Protein AF-A0A1V2ZEK8-F1 (afdb_monomer_lite)

Sequence (115 aa):
MTELESNILIVLLVIGIIPIAWFIYRYMRYSPWWETAIGRTVLGQKFAMLALLSLSLLLRVLGPEYEYRALLNAAVLSLLVWFFWKTLLELLRVQKASPRRDALKAFFRRHSRKE

Structure (mmCIF, N/CA/C/O backbone):
data_AF-A0A1V2ZEK8-F1
#
_entry.id   AF-A0A1V2ZEK8-F1
#
loop_
_atom_site.group_PDB
_atom_site.id
_atom_site.type_symbol
_atom_site.label_atom_id
_atom_site.label_alt_id
_atom_site.label_comp_id
_atom_site.label_asym_id
_atom_site.label_entity_id
_atom_site.label_seq_id
_atom_site.pdbx_PDB_ins_code
_atom_site.Cartn_x
_atom_site.Cartn_y
_atom_site.Cartn_z
_atom_site.occupancy
_atom_site.B_iso_or_equiv
_atom_site.auth_seq_id
_atom_site.auth_comp_id
_atom_site.auth_asym_id
_atom_site.auth_atom_id
_atom_site.pdbx_PDB_model_num
ATOM 1 N N . MET A 1 1 ? -4.159 3.653 26.815 1.00 67.62 1 MET A N 1
ATOM 2 C CA . MET A 1 1 ? -3.963 4.671 25.766 1.00 67.62 1 MET A CA 1
ATOM 3 C C . MET A 1 1 ? -4.860 5.834 26.124 1.00 67.62 1 MET A C 1
ATOM 5 O O . MET A 1 1 ? -6.032 5.596 26.392 1.00 67.62 1 MET A O 1
ATOM 9 N N . THR A 1 2 ? -4.315 7.039 26.230 1.00 86.31 2 THR A N 1
ATOM 10 C CA . THR A 1 2 ? -5.117 8.237 26.516 1.00 86.31 2 THR A CA 1
ATOM 11 C C . THR A 1 2 ? -5.964 8.613 25.293 1.00 86.31 2 THR A C 1
ATOM 13 O O . THR A 1 2 ? -5.645 8.225 24.165 1.00 86.31 2 THR A O 1
ATOM 16 N N . GLU A 1 3 ? -7.051 9.368 25.481 1.00 84.62 3 GLU A N 1
ATOM 17 C CA . GLU A 1 3 ? -7.856 9.874 24.354 1.00 84.62 3 GLU A CA 1
ATOM 18 C C . GLU A 1 3 ? -7.007 10.712 23.388 1.00 84.62 3 GLU A C 1
ATOM 20 O O . GLU A 1 3 ? -7.131 10.592 22.169 1.00 84.62 3 GLU A O 1
ATOM 25 N N . LEU A 1 4 ? -6.071 11.493 23.935 1.00 88.75 4 LEU A N 1
ATOM 26 C CA . LEU A 1 4 ? -5.122 12.289 23.166 1.00 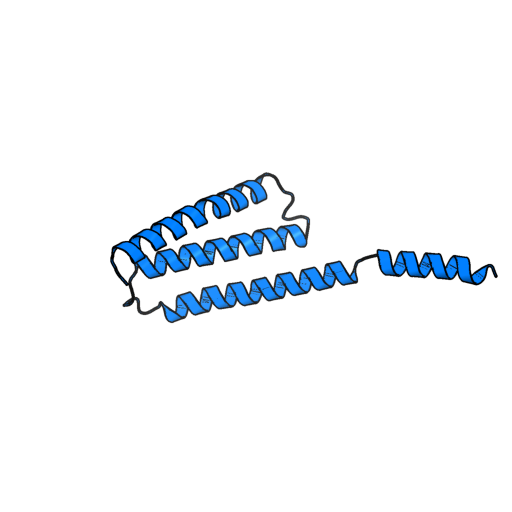88.75 4 LEU A CA 1
ATOM 27 C C . LEU A 1 4 ? -4.226 11.415 22.274 1.00 88.75 4 LEU A C 1
ATOM 29 O O . LEU A 1 4 ? -4.107 11.683 21.080 1.00 88.75 4 LEU A O 1
ATOM 33 N N . GLU A 1 5 ? -3.641 10.343 22.816 1.00 85.19 5 GLU A N 1
ATOM 34 C CA . GLU A 1 5 ? -2.836 9.383 22.044 1.00 85.19 5 GLU A CA 1
ATOM 35 C C . GLU A 1 5 ? -3.651 8.720 20.928 1.00 85.19 5 GLU A C 1
ATOM 37 O O . GLU A 1 5 ? -3.165 8.560 19.805 1.00 85.19 5 GLU A O 1
ATOM 42 N N . SER A 1 6 ? -4.903 8.351 21.218 1.00 85.06 6 SER A N 1
ATOM 43 C CA . SER A 1 6 ? -5.806 7.765 20.225 1.00 85.06 6 SER A CA 1
ATOM 44 C C . SER A 1 6 ? -6.050 8.722 19.057 1.00 85.06 6 SER A C 1
ATOM 46 O O . SER A 1 6 ? -5.885 8.337 17.896 1.00 85.06 6 SER A O 1
ATOM 48 N N . ASN A 1 7 ? -6.364 9.982 19.370 1.00 89.94 7 ASN A N 1
ATOM 49 C CA . ASN A 1 7 ? -6.666 11.025 18.394 1.00 89.94 7 ASN A CA 1
ATOM 50 C C . ASN A 1 7 ? -5.448 11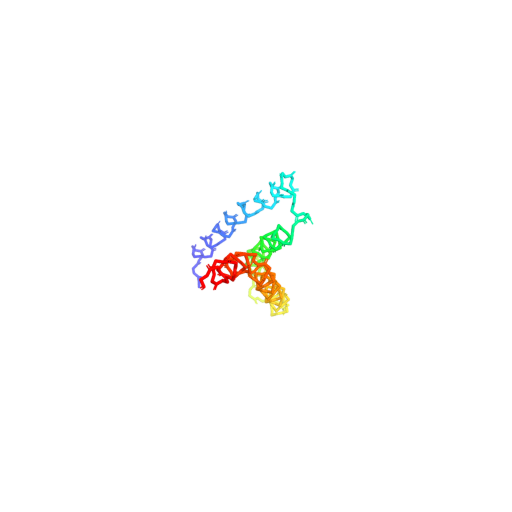.388 17.540 1.00 89.94 7 ASN A C 1
ATOM 52 O O . ASN A 1 7 ? -5.564 11.459 16.317 1.00 89.94 7 ASN A O 1
ATOM 56 N N . ILE A 1 8 ? -4.267 11.542 18.150 1.00 92.81 8 ILE A N 1
ATOM 57 C CA . ILE A 1 8 ? -3.014 11.794 17.418 1.00 92.81 8 ILE A CA 1
ATOM 58 C C . ILE A 1 8 ? -2.760 10.677 16.406 1.00 92.81 8 ILE A C 1
ATOM 60 O O . ILE A 1 8 ? -2.461 10.939 15.243 1.00 92.81 8 ILE A O 1
ATOM 64 N N . LEU A 1 9 ? -2.920 9.421 16.819 1.00 89.38 9 LEU A N 1
ATOM 65 C CA . LEU A 1 9 ? -2.688 8.280 15.941 1.00 89.38 9 LEU A CA 1
ATOM 66 C C . LEU A 1 9 ? -3.707 8.209 14.796 1.00 89.38 9 LEU A C 1
ATOM 68 O O . LEU A 1 9 ? -3.320 7.894 13.675 1.00 89.38 9 LEU A O 1
ATOM 72 N N . ILE A 1 10 ? -4.980 8.539 15.036 1.00 90.31 10 ILE A N 1
ATOM 73 C CA . ILE A 1 10 ? -5.989 8.642 13.968 1.00 90.31 10 ILE A CA 1
ATOM 74 C C . ILE A 1 10 ? -5.590 9.720 12.956 1.00 90.31 10 ILE A C 1
ATOM 76 O O . ILE A 1 10 ? -5.585 9.454 11.754 1.00 90.31 10 ILE A O 1
ATOM 80 N N . VAL A 1 11 ? -5.197 10.906 13.426 1.00 92.50 11 VAL A N 1
ATOM 81 C CA . VAL A 1 11 ? -4.753 12.008 12.559 1.00 92.50 11 VAL A CA 1
ATOM 82 C C . VAL A 1 11 ? -3.541 11.592 11.725 1.00 92.50 11 VAL A C 1
ATOM 84 O O . VAL A 1 11 ? -3.542 11.783 10.510 1.00 92.50 11 VAL A O 1
ATOM 87 N N . LEU A 1 12 ? -2.539 10.956 12.337 1.00 92.62 12 LEU A N 1
ATOM 88 C CA . LEU A 1 12 ? -1.358 10.454 11.628 1.00 92.62 12 LEU A CA 1
ATOM 89 C C . LEU A 1 12 ? -1.715 9.406 10.566 1.00 92.62 12 LEU A C 1
ATOM 91 O O . LEU A 1 12 ? -1.167 9.441 9.464 1.00 92.62 12 LEU A O 1
ATOM 95 N N . LEU A 1 13 ? -2.649 8.497 10.862 1.00 91.25 13 LEU A N 1
ATOM 96 C CA . LEU A 1 13 ? -3.119 7.496 9.901 1.00 91.25 13 LEU A CA 1
ATOM 97 C C . LEU A 1 13 ? -3.826 8.151 8.709 1.00 91.25 13 LEU A C 1
ATOM 99 O O . LEU A 1 13 ? -3.530 7.811 7.564 1.00 91.25 13 LEU A O 1
ATOM 103 N N . VAL A 1 14 ? -4.711 9.119 8.957 1.00 92.00 14 VAL A N 1
ATOM 104 C CA . VAL A 1 14 ? -5.426 9.849 7.897 1.00 92.00 14 VAL A CA 1
ATOM 105 C C . VAL A 1 14 ? -4.451 10.646 7.029 1.00 92.00 14 VAL A C 1
ATOM 107 O O . VAL A 1 14 ? -4.489 10.536 5.801 1.00 92.00 14 VAL A O 1
ATOM 110 N N . ILE A 1 15 ? -3.526 11.386 7.648 1.00 93.50 15 ILE A N 1
ATOM 111 C CA . ILE A 1 15 ? -2.494 12.152 6.934 1.00 93.50 15 ILE A CA 1
ATOM 112 C C . ILE A 1 15 ? -1.573 11.223 6.135 1.00 93.50 15 ILE A C 1
ATOM 114 O O . ILE A 1 15 ? -1.152 11.597 5.046 1.00 93.50 15 ILE A O 1
ATOM 118 N N . GLY A 1 16 ? -1.289 10.009 6.618 1.00 88.50 16 GLY A N 1
ATOM 119 C CA . GLY A 1 16 ? -0.490 9.012 5.898 1.00 88.50 16 GLY A CA 1
ATOM 120 C C . GLY A 1 16 ? -1.206 8.369 4.702 1.00 88.50 16 GLY A C 1
ATOM 121 O O . GLY A 1 16 ? -0.566 8.058 3.697 1.00 88.50 16 GLY A O 1
ATOM 122 N N . ILE A 1 17 ? -2.531 8.201 4.770 1.00 93.81 17 ILE A N 1
ATOM 123 C CA . ILE A 1 17 ? -3.348 7.621 3.689 1.00 93.81 17 ILE A CA 1
ATOM 124 C C . ILE A 1 17 ? -3.369 8.531 2.453 1.00 93.81 17 ILE A C 1
ATOM 126 O O . ILE A 1 17 ? -3.191 8.049 1.333 1.00 93.81 17 ILE A O 1
ATOM 130 N N . ILE A 1 18 ? -3.543 9.842 2.648 1.00 93.50 18 ILE A N 1
ATOM 131 C CA . ILE A 1 18 ? -3.677 10.837 1.569 1.00 93.50 18 ILE A CA 1
ATOM 132 C C . ILE A 1 18 ? -2.525 10.783 0.540 1.00 93.50 18 ILE A C 1
ATOM 134 O O . ILE A 1 18 ? -2.810 10.614 -0.649 1.00 93.50 18 ILE A O 1
ATOM 138 N N . PRO A 1 19 ? -1.234 10.881 0.918 1.00 94.62 19 PRO A N 1
ATOM 139 C CA . PRO A 1 19 ? -0.133 10.875 -0.041 1.00 94.62 19 PRO A CA 1
ATOM 140 C C . PRO A 1 19 ? 0.032 9.524 -0.741 1.00 94.62 19 PRO A C 1
ATOM 142 O O . PRO A 1 19 ? 0.446 9.489 -1.899 1.00 94.62 19 PRO A O 1
ATOM 145 N N . ILE A 1 20 ? -0.311 8.409 -0.087 1.00 94.06 20 ILE A N 1
ATOM 146 C CA . ILE A 1 20 ? -0.249 7.081 -0.711 1.00 94.06 20 ILE A CA 1
ATOM 147 C C . ILE A 1 20 ? -1.367 6.928 -1.741 1.00 94.06 20 ILE A C 1
ATOM 149 O O . ILE A 1 20 ? -1.099 6.494 -2.862 1.00 94.06 20 ILE A O 1
ATOM 153 N N . ALA A 1 21 ? -2.594 7.326 -1.402 1.00 95.00 21 ALA A N 1
ATOM 154 C CA . ALA A 1 21 ? -3.714 7.330 -2.336 1.00 95.00 21 ALA A CA 1
ATOM 155 C C . ALA A 1 21 ? -3.427 8.244 -3.539 1.00 95.00 21 ALA A C 1
ATOM 157 O O . ALA A 1 21 ? -3.622 7.842 -4.687 1.00 95.00 21 ALA A O 1
ATOM 158 N N . TRP A 1 22 ? -2.870 9.433 -3.288 1.00 96.88 22 TRP A N 1
ATOM 159 C CA . TRP A 1 22 ? -2.430 10.348 -4.338 1.00 96.88 22 TRP A CA 1
ATOM 160 C C . TRP A 1 22 ? -1.340 9.738 -5.222 1.00 96.88 22 TRP A C 1
ATOM 162 O O . TRP A 1 22 ? -1.432 9.812 -6.449 1.00 96.88 22 TRP A O 1
ATOM 172 N N . PHE A 1 23 ? -0.333 9.090 -4.626 1.00 95.62 23 PHE A N 1
ATOM 173 C CA . PHE A 1 23 ? 0.702 8.383 -5.375 1.00 95.62 23 PHE A CA 1
ATOM 174 C C . PHE A 1 23 ? 0.088 7.307 -6.268 1.00 95.62 23 PHE A C 1
ATOM 176 O O . PHE A 1 23 ? 0.382 7.288 -7.456 1.00 95.62 23 PHE A O 1
ATOM 183 N N . ILE A 1 24 ? -0.771 6.436 -5.727 1.00 96.19 24 ILE A N 1
ATOM 184 C CA . ILE A 1 24 ? -1.427 5.362 -6.487 1.00 96.19 24 ILE A CA 1
ATOM 185 C C . ILE A 1 24 ? -2.196 5.956 -7.664 1.00 96.19 24 ILE A C 1
ATOM 187 O O . ILE A 1 24 ? -1.992 5.530 -8.796 1.00 96.19 24 ILE A O 1
ATOM 191 N N . TYR A 1 25 ? -3.006 6.987 -7.420 1.00 97.06 25 TYR A N 1
ATOM 192 C CA . TYR A 1 25 ? -3.769 7.665 -8.462 1.00 97.06 25 TYR A CA 1
ATOM 193 C C . TYR A 1 25 ? -2.870 8.223 -9.575 1.00 97.06 25 TYR A C 1
ATOM 195 O O . TYR A 1 25 ? -3.075 7.938 -10.757 1.00 97.06 25 TYR A O 1
ATOM 203 N N . ARG A 1 26 ? -1.837 8.994 -9.210 1.00 96.69 26 ARG A N 1
ATOM 204 C CA . ARG A 1 26 ? -0.893 9.583 -10.170 1.00 96.69 26 ARG A CA 1
ATOM 205 C C . ARG A 1 26 ? -0.116 8.502 -10.920 1.00 96.69 26 ARG A C 1
ATOM 207 O O . ARG A 1 26 ? 0.033 8.590 -12.134 1.00 96.69 26 ARG A O 1
ATOM 214 N N . TYR A 1 27 ? 0.352 7.477 -10.222 1.00 94.44 27 TYR A N 1
ATOM 215 C CA . TYR A 1 27 ? 1.126 6.390 -10.811 1.00 94.44 27 TYR A CA 1
ATOM 216 C C . TYR A 1 27 ? 0.277 5.572 -11.784 1.00 94.44 27 TYR A C 1
ATOM 218 O O . TYR A 1 27 ? 0.720 5.283 -12.890 1.00 94.44 27 TYR A O 1
ATOM 226 N N . MET A 1 28 ? -0.978 5.286 -11.424 1.00 94.62 28 MET A N 1
ATOM 227 C CA . MET A 1 28 ? -1.909 4.582 -12.300 1.00 94.62 28 MET A CA 1
ATOM 228 C C . MET A 1 28 ? -2.260 5.371 -13.562 1.00 94.62 28 MET A C 1
ATOM 230 O O . MET A 1 28 ? -2.437 4.767 -14.618 1.00 94.62 28 MET A O 1
ATOM 234 N N . ARG A 1 29 ? -2.370 6.702 -13.451 1.00 94.81 29 ARG A N 1
ATOM 235 C CA . ARG A 1 29 ? -2.784 7.583 -14.550 1.00 94.81 29 ARG A CA 1
ATOM 236 C C . ARG A 1 29 ? -1.647 7.977 -15.493 1.00 94.81 29 ARG A C 1
ATOM 238 O O . ARG A 1 29 ? -1.897 8.141 -16.682 1.00 94.81 29 ARG A O 1
ATOM 245 N N . TYR A 1 30 ? -0.437 8.189 -14.975 1.00 93.62 30 TYR A N 1
ATOM 246 C CA . TYR A 1 30 ? 0.657 8.810 -15.735 1.00 93.62 30 TYR A CA 1
ATOM 247 C C . TYR A 1 30 ? 1.868 7.904 -15.964 1.00 93.62 30 TYR A C 1
ATOM 249 O O . TYR A 1 30 ? 2.752 8.279 -16.727 1.00 93.62 30 TYR A O 1
ATOM 257 N N . SER A 1 31 ? 1.968 6.748 -15.301 1.00 88.12 31 SER A N 1
ATOM 258 C CA . SER A 1 31 ? 3.100 5.830 -15.477 1.00 88.12 31 SER A CA 1
ATOM 259 C C . SER A 1 31 ? 2.678 4.567 -16.236 1.00 88.12 31 SER A C 1
ATOM 261 O O . SER A 1 31 ? 1.585 4.063 -15.990 1.00 88.12 31 SER A O 1
ATOM 263 N N . PRO A 1 32 ? 3.533 3.998 -17.105 1.00 88.75 32 PRO A N 1
ATOM 264 C CA . PRO A 1 32 ? 3.280 2.725 -17.789 1.00 88.75 32 PRO A CA 1
ATOM 265 C C . PRO A 1 32 ? 3.497 1.539 -16.830 1.00 88.75 32 PRO A C 1
ATOM 267 O O . PRO A 1 32 ? 4.360 0.677 -17.010 1.00 88.75 32 PRO A O 1
ATOM 270 N N . TRP A 1 33 ? 2.748 1.518 -15.728 1.00 87.25 33 TRP A N 1
ATOM 271 C CA . TRP A 1 33 ? 2.956 0.586 -14.620 1.00 87.25 33 TRP A CA 1
ATOM 272 C C . TRP A 1 33 ? 2.635 -0.864 -14.995 1.00 87.25 33 TRP A C 1
ATOM 274 O O . TRP A 1 33 ? 3.187 -1.777 -14.383 1.00 87.25 33 TRP A O 1
ATOM 284 N N . TRP A 1 34 ? 1.773 -1.093 -15.990 1.00 89.25 34 TRP A N 1
ATOM 285 C CA . TRP A 1 34 ? 1.415 -2.435 -16.463 1.00 89.25 34 TRP A CA 1
ATOM 286 C C . TRP A 1 34 ? 2.500 -3.071 -17.341 1.00 89.25 34 TRP A C 1
ATOM 288 O O . TRP A 1 34 ? 2.590 -4.301 -17.394 1.00 89.25 34 TRP A O 1
ATOM 298 N N . GLU A 1 35 ? 3.333 -2.254 -17.994 1.00 88.12 35 GLU A N 1
ATOM 299 C CA . GLU A 1 35 ? 4.322 -2.696 -18.988 1.00 88.12 35 GLU A CA 1
ATOM 300 C C . GLU A 1 35 ? 5.554 -3.321 -18.335 1.00 88.12 35 GLU A C 1
ATOM 302 O O . GLU A 1 35 ? 6.138 -4.268 -18.860 1.00 88.12 35 GLU A O 1
ATOM 307 N N . THR A 1 36 ? 5.937 -2.832 -17.154 1.00 85.44 36 THR A N 1
ATOM 308 C CA . THR A 1 36 ? 7.165 -3.261 -16.479 1.00 85.44 36 THR A CA 1
ATOM 309 C C . THR A 1 36 ? 6.870 -4.068 -15.217 1.00 85.44 36 THR A C 1
ATOM 311 O O . THR A 1 36 ? 5.983 -3.749 -14.424 1.00 85.44 36 THR A O 1
ATOM 314 N N . ALA A 1 37 ? 7.661 -5.119 -14.975 1.00 81.38 37 ALA A N 1
ATOM 315 C CA . ALA A 1 37 ? 7.578 -5.888 -13.731 1.00 81.38 37 ALA A CA 1
ATOM 316 C C . ALA A 1 37 ? 7.854 -5.014 -12.492 1.00 81.38 37 ALA A C 1
ATOM 318 O O . ALA A 1 37 ? 7.194 -5.169 -11.461 1.00 81.38 37 ALA A O 1
ATOM 319 N N . ILE A 1 38 ? 8.766 -4.044 -12.625 1.00 82.56 38 ILE A N 1
ATOM 320 C CA . ILE A 1 38 ? 9.082 -3.057 -11.587 1.00 82.56 38 ILE A CA 1
ATOM 321 C C . ILE A 1 38 ? 7.862 -2.175 -11.307 1.00 82.56 38 ILE A C 1
ATOM 323 O O . ILE A 1 38 ? 7.492 -2.024 -10.147 1.00 82.56 38 ILE A O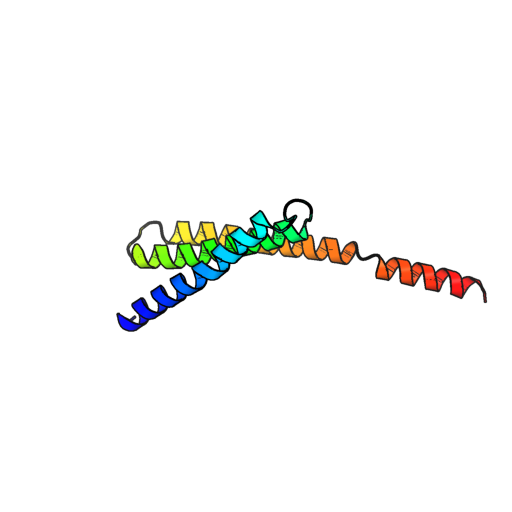 1
ATOM 327 N N . GLY A 1 39 ? 7.184 -1.663 -12.341 1.00 85.69 39 GLY A N 1
ATOM 328 C CA . GLY A 1 39 ? 5.996 -0.823 -12.173 1.00 85.69 39 GLY A CA 1
ATOM 329 C C . GLY A 1 39 ? 4.856 -1.537 -11.451 1.00 85.69 39 GLY A C 1
ATOM 330 O O . GLY A 1 39 ? 4.311 -1.012 -10.478 1.00 85.69 39 GLY A O 1
ATOM 331 N N . ARG A 1 40 ? 4.572 -2.788 -11.834 1.00 87.44 40 ARG A N 1
ATOM 332 C CA . ARG A 1 40 ? 3.587 -3.638 -11.139 1.00 87.44 40 ARG A CA 1
ATOM 333 C C . ARG A 1 40 ? 3.957 -3.877 -9.676 1.00 87.44 40 ARG A C 1
ATOM 335 O O . ARG A 1 40 ? 3.082 -3.911 -8.815 1.00 87.44 40 ARG A O 1
ATOM 342 N N . THR A 1 41 ? 5.247 -4.041 -9.395 1.00 86.06 41 THR A N 1
ATOM 343 C CA . THR A 1 41 ? 5.755 -4.272 -8.039 1.00 86.06 41 THR A CA 1
ATOM 344 C C . THR A 1 41 ? 5.641 -3.018 -7.174 1.00 86.06 41 THR A C 1
ATOM 346 O O . THR A 1 41 ? 5.120 -3.098 -6.065 1.00 86.06 41 THR A O 1
ATOM 349 N N . VAL A 1 42 ? 6.052 -1.854 -7.689 1.00 88.12 42 VAL A N 1
ATOM 350 C CA . VAL A 1 42 ? 5.933 -0.563 -6.992 1.00 88.12 42 VAL A CA 1
ATOM 351 C C . VAL A 1 42 ? 4.471 -0.259 -6.680 1.00 88.12 42 VAL A C 1
ATOM 353 O O . VAL A 1 42 ? 4.139 0.067 -5.542 1.00 88.12 42 VAL A O 1
ATOM 356 N N . LEU A 1 43 ? 3.580 -0.419 -7.662 1.00 90.88 43 LEU A N 1
ATOM 357 C CA . LEU 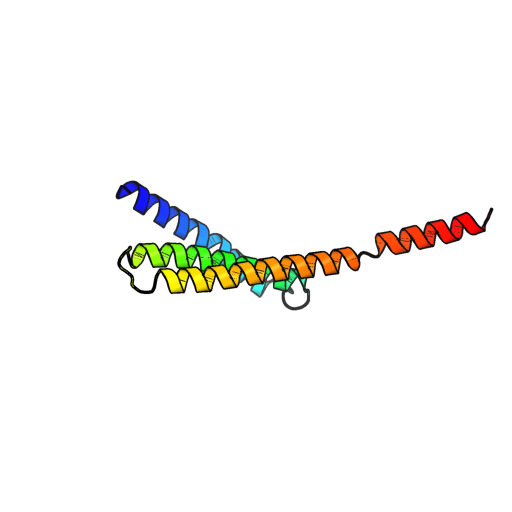A 1 43 ? 2.154 -0.186 -7.461 1.00 90.88 43 LEU A CA 1
ATOM 358 C C . LEU A 1 43 ? 1.566 -1.157 -6.423 1.00 90.88 43 LEU A C 1
ATOM 360 O O . LEU A 1 43 ? 0.865 -0.724 -5.509 1.00 90.88 43 LEU A O 1
ATOM 364 N N . GLY A 1 44 ? 1.913 -2.446 -6.504 1.00 87.38 44 GLY A N 1
ATOM 365 C CA . GLY A 1 44 ? 1.504 -3.457 -5.527 1.00 87.38 44 GLY A CA 1
ATOM 366 C C . GLY A 1 44 ? 1.952 -3.135 -4.099 1.00 87.38 44 GLY A C 1
ATOM 367 O O . GLY A 1 44 ? 1.153 -3.216 -3.169 1.00 87.38 44 GLY A O 1
ATOM 368 N N . GLN A 1 45 ? 3.194 -2.676 -3.921 1.00 87.06 45 GLN A N 1
ATOM 369 C CA . GLN A 1 45 ? 3.691 -2.224 -2.618 1.00 87.06 45 GLN A CA 1
ATOM 370 C C . GLN A 1 45 ? 2.882 -1.048 -2.068 1.00 87.06 45 GLN A C 1
ATOM 372 O O . GLN A 1 45 ? 2.567 -1.027 -0.881 1.00 87.06 45 GLN A O 1
ATOM 377 N N . LYS A 1 46 ? 2.516 -0.073 -2.907 1.00 90.81 46 LYS A N 1
ATOM 378 C CA . LYS A 1 46 ? 1.721 1.077 -2.455 1.00 90.81 46 LYS A CA 1
ATOM 379 C C . LYS A 1 46 ? 0.299 0.690 -2.082 1.00 90.81 46 LYS A C 1
ATOM 381 O O . LYS A 1 46 ? -0.181 1.164 -1.057 1.00 90.81 46 LYS A O 1
ATOM 386 N N . PHE A 1 47 ? -0.333 -0.215 -2.827 1.00 90.75 47 PHE A N 1
ATOM 387 C CA . PHE A 1 47 ? -1.615 -0.793 -2.420 1.00 90.75 47 PHE A CA 1
ATOM 388 C C . PHE A 1 47 ? -1.517 -1.535 -1.083 1.00 90.75 47 PHE A C 1
ATOM 390 O O . PHE A 1 47 ? -2.378 -1.345 -0.231 1.00 90.75 47 PHE A O 1
ATOM 397 N N . ALA A 1 48 ? -0.456 -2.316 -0.858 1.00 88.00 48 ALA A N 1
ATOM 398 C CA . ALA A 1 48 ? -0.244 -3.006 0.415 1.00 88.00 48 ALA A CA 1
ATOM 399 C C . ALA A 1 48 ? -0.057 -2.023 1.586 1.00 88.00 48 ALA A C 1
ATOM 401 O O . ALA A 1 48 ? -0.652 -2.202 2.647 1.00 88.00 48 ALA A O 1
ATOM 402 N N . MET A 1 49 ? 0.716 -0.949 1.386 1.00 89.81 49 MET A N 1
ATOM 403 C CA . MET A 1 49 ? 0.870 0.115 2.385 1.00 89.81 49 MET A CA 1
ATOM 404 C C . MET A 1 49 ? -0.458 0.826 2.673 1.00 89.81 49 MET A C 1
ATOM 406 O O . MET A 1 49 ? -0.776 1.071 3.834 1.00 89.81 49 MET A O 1
ATOM 410 N N . LEU A 1 50 ? -1.246 1.133 1.638 1.00 93.06 50 LEU A N 1
ATOM 411 C CA . LEU A 1 50 ? -2.563 1.746 1.806 1.00 93.06 50 LEU A CA 1
ATOM 412 C C . LEU A 1 50 ? -3.492 0.829 2.610 1.00 93.06 50 LEU A C 1
ATOM 414 O O . LEU A 1 50 ? -4.082 1.269 3.590 1.00 93.06 50 LEU A O 1
ATOM 418 N N . ALA A 1 51 ? -3.557 -0.454 2.244 1.00 88.88 51 ALA A N 1
ATOM 419 C CA . ALA A 1 51 ? -4.373 -1.449 2.930 1.00 88.88 51 ALA A CA 1
ATOM 420 C C . ALA A 1 51 ? -4.003 -1.583 4.416 1.00 88.88 51 ALA A C 1
ATOM 422 O O . ALA A 1 51 ? -4.896 -1.662 5.254 1.00 88.88 51 ALA A O 1
ATOM 423 N N . LEU A 1 52 ? -2.712 -1.541 4.764 1.00 89.56 52 LEU A N 1
ATOM 424 C CA . LEU A 1 52 ? -2.248 -1.545 6.157 1.00 89.56 52 LEU A CA 1
ATOM 425 C C . LEU A 1 52 ? -2.735 -0.354 6.972 1.00 89.56 52 LEU A C 1
ATOM 427 O O . LEU A 1 52 ? -3.173 -0.521 8.112 1.00 89.56 52 LEU A O 1
ATOM 431 N N . LEU A 1 53 ? -2.612 0.850 6.411 1.00 90.75 53 LEU A N 1
ATOM 432 C CA . LEU A 1 53 ? -3.024 2.067 7.103 1.00 90.75 53 LEU A CA 1
ATOM 433 C C . LEU A 1 53 ? -4.543 2.109 7.247 1.00 90.75 53 LEU A C 1
ATOM 43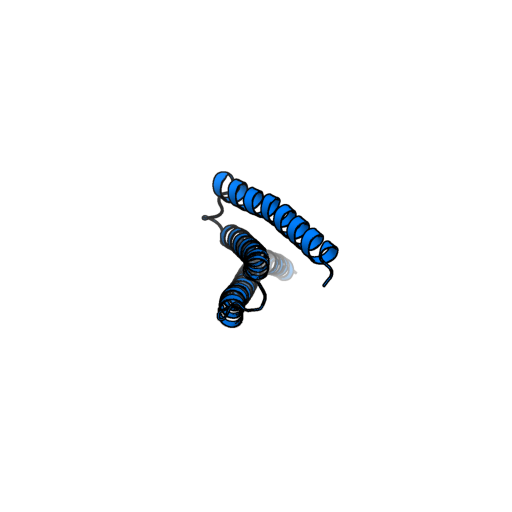5 O O . LEU A 1 53 ? -5.044 2.396 8.332 1.00 90.75 53 LEU A O 1
ATOM 439 N N . SER A 1 54 ? -5.269 1.749 6.186 1.00 91.50 54 SER A N 1
ATOM 440 C CA . SER A 1 54 ? -6.725 1.633 6.209 1.00 91.50 54 SER A CA 1
ATOM 441 C C . SER A 1 54 ? -7.194 0.580 7.211 1.00 91.50 54 SER A C 1
ATOM 443 O O . SER A 1 54 ? -8.114 0.857 7.973 1.00 91.50 54 SER A O 1
ATOM 445 N N . LEU A 1 55 ? -6.540 -0.584 7.283 1.00 90.06 55 LEU A N 1
ATOM 446 C CA . LEU A 1 55 ? -6.843 -1.601 8.289 1.00 90.06 55 LEU A CA 1
ATOM 447 C C . LEU A 1 55 ? -6.566 -1.093 9.706 1.00 90.06 55 LEU A C 1
ATOM 449 O O . LEU A 1 55 ? -7.405 -1.255 10.586 1.00 90.06 55 LEU A O 1
ATOM 453 N N . SER A 1 56 ? -5.408 -0.473 9.936 1.00 88.69 56 SER A N 1
ATOM 454 C CA . SER A 1 56 ? -5.046 0.062 11.255 1.00 88.69 56 SER A CA 1
ATOM 455 C C . SER A 1 56 ? -6.043 1.117 11.731 1.00 88.69 56 SER A C 1
ATOM 457 O O . SER A 1 56 ? -6.369 1.166 12.916 1.00 88.69 56 SER A O 1
ATOM 459 N N . LEU A 1 57 ? -6.545 1.943 10.810 1.00 90.94 57 LEU A N 1
ATOM 460 C CA . LEU A 1 57 ? -7.596 2.914 11.089 1.00 90.94 57 LEU A CA 1
ATOM 461 C C . LEU A 1 57 ? -8.933 2.216 11.367 1.00 90.94 57 LEU A C 1
ATOM 463 O O . LEU A 1 57 ? -9.565 2.491 12.383 1.00 90.94 57 LEU A O 1
ATOM 467 N N . LEU A 1 58 ? -9.332 1.265 10.520 1.00 89.88 58 LEU A N 1
ATOM 468 C CA . LEU A 1 58 ? -10.572 0.505 10.671 1.00 89.88 58 LEU A CA 1
ATOM 469 C C . LEU A 1 58 ? -10.629 -0.237 12.014 1.00 89.88 58 LEU A C 1
ATOM 471 O O . LEU A 1 58 ? -11.609 -0.121 12.737 1.00 89.88 58 LEU A O 1
ATOM 475 N N . LEU A 1 59 ? -9.560 -0.939 12.396 1.00 88.25 59 LEU A N 1
ATOM 476 C CA . LEU A 1 59 ? -9.476 -1.675 13.663 1.00 88.25 59 LEU A CA 1
ATOM 477 C C . LEU A 1 59 ? -9.410 -0.775 14.904 1.00 88.25 59 LEU A C 1
ATOM 479 O O . LEU A 1 59 ? -9.549 -1.279 16.019 1.00 88.25 59 LEU A O 1
ATOM 483 N N . ARG A 1 60 ? -9.147 0.527 14.741 1.00 87.06 60 ARG A N 1
ATOM 484 C CA . ARG A 1 60 ? -9.311 1.518 15.814 1.00 87.06 60 ARG A CA 1
ATOM 485 C C . ARG A 1 60 ? -10.760 1.961 15.929 1.00 87.06 60 ARG A C 1
ATOM 487 O O . ARG A 1 60 ? -11.262 2.044 17.040 1.00 87.06 60 ARG A O 1
ATOM 494 N N . VAL A 1 61 ? -11.418 2.200 14.796 1.00 87.44 61 VAL A N 1
ATOM 495 C CA . VAL A 1 61 ? -12.832 2.602 14.746 1.00 87.44 61 VAL A CA 1
ATOM 496 C C . VAL A 1 61 ? -13.747 1.488 15.259 1.00 87.44 61 VAL A C 1
ATOM 498 O O . VAL A 1 61 ? -14.656 1.760 16.032 1.00 87.44 61 VAL A O 1
ATOM 501 N N . LEU A 1 62 ? -13.485 0.234 14.882 1.00 87.62 62 LEU A N 1
ATOM 502 C CA . LEU A 1 62 ? -14.266 -0.931 15.321 1.00 87.62 62 LEU A CA 1
ATOM 503 C C . LEU A 1 62 ? -14.030 -1.315 16.792 1.00 87.62 62 LEU A C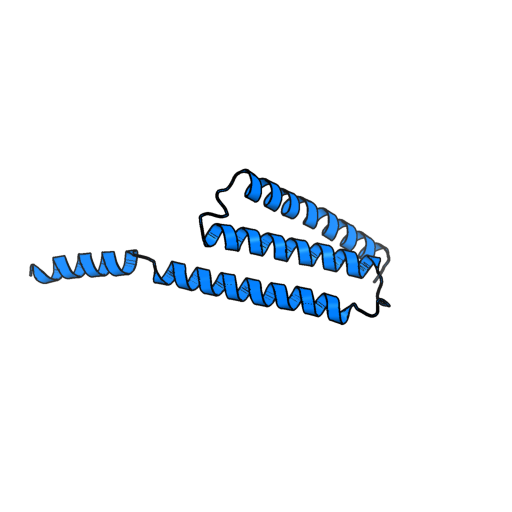 1
ATOM 505 O O . LEU A 1 62 ? -14.768 -2.128 17.338 1.00 87.62 62 LEU A O 1
ATOM 509 N N . GLY A 1 63 ? -13.011 -0.741 17.432 1.00 85.00 63 GLY A N 1
ATOM 510 C CA . GLY A 1 63 ? -12.664 -1.041 18.814 1.00 85.00 63 GLY A CA 1
ATOM 511 C C . GLY A 1 63 ? -11.969 -2.399 19.017 1.00 85.00 63 GLY A C 1
ATOM 512 O O . GLY A 1 63 ? -11.754 -3.172 18.077 1.00 85.00 63 GLY A O 1
ATOM 513 N N . PRO A 1 64 ? -11.540 -2.679 20.259 1.00 84.38 64 PRO A N 1
ATOM 514 C CA . PRO A 1 64 ? -10.836 -3.913 20.608 1.00 84.38 64 PRO A CA 1
ATOM 515 C C . PRO A 1 64 ? -11.745 -5.150 20.614 1.00 84.38 64 PRO A C 1
ATOM 517 O O . PRO A 1 64 ? -11.252 -6.236 20.326 1.00 84.38 64 PRO A O 1
ATOM 520 N N . GLU A 1 65 ? -13.046 -4.973 20.860 1.00 87.75 65 GLU A N 1
ATOM 521 C CA . GLU A 1 65 ? -14.046 -6.049 20.990 1.00 87.75 65 GLU A CA 1
ATOM 522 C C . GLU A 1 65 ? -14.472 -6.674 19.651 1.00 87.75 65 GLU A C 1
ATOM 524 O O . GLU A 1 65 ? -15.350 -7.531 19.594 1.00 87.75 65 GLU A O 1
ATOM 529 N N . TYR A 1 66 ? -13.878 -6.240 18.541 1.00 87.69 66 TYR A N 1
ATOM 530 C CA . TYR A 1 66 ? -14.233 -6.752 17.228 1.00 87.69 66 TYR A CA 1
ATOM 531 C C . TYR A 1 66 ? -13.770 -8.208 17.047 1.00 87.69 66 TYR A C 1
ATOM 533 O O . TYR A 1 66 ? -12.576 -8.487 16.909 1.00 87.69 66 TYR A O 1
ATOM 541 N N . GLU A 1 67 ? -14.730 -9.132 16.981 1.00 87.81 67 GLU A N 1
ATOM 542 C CA . GLU A 1 67 ? -14.510 -10.588 16.964 1.00 87.81 67 GLU A CA 1
ATOM 543 C C . GLU A 1 67 ? -13.544 -11.060 15.862 1.00 87.81 67 GLU A C 1
ATOM 545 O O . GLU A 1 67 ? -12.703 -11.933 16.080 1.00 87.81 67 GLU A O 1
ATOM 550 N N . TYR A 1 68 ? -13.588 -10.440 14.678 1.00 88.50 68 TYR A N 1
ATOM 551 C CA . TYR A 1 68 ? -12.779 -10.851 13.522 1.00 88.50 68 TYR A CA 1
ATOM 552 C C . TYR A 1 68 ? -11.433 -10.122 13.413 1.00 88.50 68 TYR A C 1
ATOM 554 O O . TYR A 1 68 ? -10.765 -10.194 12.379 1.00 88.50 68 TYR A O 1
ATOM 562 N N . ARG A 1 69 ? -10.990 -9.423 14.464 1.00 85.62 69 ARG A N 1
ATOM 563 C CA . ARG A 1 69 ? -9.748 -8.630 14.461 1.00 85.62 69 ARG A CA 1
ATOM 564 C C . ARG A 1 69 ? -8.512 -9.460 14.123 1.00 85.62 69 ARG A C 1
ATOM 566 O O . ARG A 1 69 ? -7.669 -9.020 13.342 1.00 85.62 69 ARG A O 1
ATOM 573 N N . ALA A 1 70 ? -8.414 -10.666 14.681 1.00 85.56 70 ALA A N 1
ATOM 574 C CA . ALA A 1 70 ? -7.310 -11.582 14.406 1.00 85.56 70 ALA A CA 1
ATOM 575 C C . ALA A 1 70 ? -7.310 -12.050 12.942 1.00 85.56 70 ALA A C 1
ATOM 577 O O . ALA A 1 70 ? -6.263 -12.043 12.296 1.00 85.56 70 ALA A O 1
ATOM 578 N N . LEU A 1 71 ? -8.488 -12.380 12.402 1.00 88.19 71 LEU A N 1
ATOM 579 C CA . LEU A 1 71 ? -8.653 -12.824 11.018 1.00 88.19 71 LEU A CA 1
ATOM 580 C C . LEU A 1 71 ? -8.280 -11.719 10.019 1.00 88.19 71 LEU A C 1
ATOM 582 O O . LEU A 1 71 ? -7.534 -11.964 9.075 1.00 88.19 71 LEU A O 1
ATOM 586 N N . LEU A 1 72 ? -8.749 -10.491 10.251 1.00 84.69 72 LEU A N 1
ATOM 587 C CA . LEU A 1 72 ? -8.453 -9.332 9.405 1.00 84.69 72 LEU A CA 1
ATOM 588 C C . LEU A 1 72 ? -6.962 -8.966 9.424 1.00 84.69 72 LEU A C 1
ATOM 590 O O . LEU A 1 72 ? -6.374 -8.727 8.368 1.00 84.69 72 LEU A O 1
ATOM 594 N N . ASN A 1 73 ? -6.332 -8.995 10.603 1.00 84.69 73 ASN A N 1
ATOM 595 C CA . ASN A 1 73 ? -4.883 -8.831 10.729 1.00 84.69 73 ASN A CA 1
ATOM 596 C C . ASN A 1 73 ? -4.125 -9.923 9.969 1.00 84.69 73 ASN A C 1
ATOM 598 O O . ASN A 1 73 ? -3.217 -9.607 9.203 1.00 84.69 73 ASN A O 1
ATOM 602 N N . ALA A 1 74 ? -4.510 -11.190 10.140 1.00 85.19 74 ALA A N 1
ATOM 603 C CA . ALA A 1 74 ? -3.882 -12.309 9.448 1.00 85.19 74 ALA A CA 1
ATOM 604 C C . ALA A 1 74 ? -3.994 -12.161 7.924 1.00 85.19 74 ALA A C 1
ATOM 606 O O . ALA A 1 74 ? -2.983 -12.251 7.235 1.00 85.19 74 ALA A O 1
ATOM 607 N N . ALA A 1 75 ? -5.180 -11.839 7.398 1.00 85.19 75 ALA A N 1
ATOM 608 C CA . ALA A 1 75 ? -5.404 -11.665 5.964 1.00 85.19 75 ALA A CA 1
ATOM 609 C C . ALA A 1 75 ? -4.505 -10.575 5.351 1.00 85.19 75 ALA A C 1
ATOM 611 O O . ALA A 1 75 ? -3.868 -10.792 4.316 1.00 85.19 75 ALA A O 1
ATOM 612 N N . VAL A 1 76 ? -4.402 -9.413 6.003 1.00 83.44 76 VAL A N 1
ATOM 613 C CA . VAL A 1 76 ? -3.566 -8.307 5.510 1.00 83.44 76 VAL A CA 1
ATOM 614 C C . VAL A 1 76 ? -2.075 -8.602 5.676 1.00 83.44 76 VAL A C 1
ATOM 616 O O . VAL A 1 76 ? -1.295 -8.319 4.764 1.00 83.44 76 VAL A O 1
ATOM 619 N N . LEU A 1 77 ? -1.663 -9.226 6.785 1.00 82.81 77 LEU A N 1
ATOM 620 C CA . LEU A 1 77 ? -0.278 -9.660 6.983 1.00 82.81 77 LEU A CA 1
ATOM 621 C C . LEU A 1 77 ? 0.141 -10.717 5.956 1.00 82.81 77 LEU A C 1
ATOM 623 O O . LEU A 1 77 ? 1.221 -10.604 5.379 1.00 82.81 77 LEU A O 1
ATOM 627 N N . SER A 1 78 ? -0.713 -11.697 5.655 1.00 85.06 78 SER A N 1
ATOM 628 C CA . SER A 1 78 ? -0.458 -12.686 4.604 1.00 85.06 78 SER A CA 1
ATOM 629 C C . SER A 1 78 ? -0.292 -12.029 3.232 1.00 85.06 78 SER A C 1
ATOM 631 O O . SER A 1 78 ? 0.636 -12.377 2.499 1.00 85.06 78 SER A O 1
ATOM 633 N N . LEU A 1 79 ? -1.123 -11.033 2.901 1.00 82.19 79 LEU A N 1
ATOM 634 C CA . LEU A 1 79 ? -0.982 -10.253 1.667 1.00 82.19 79 LEU A CA 1
ATOM 635 C C . LEU A 1 79 ? 0.354 -9.497 1.605 1.00 82.19 79 LEU A C 1
ATOM 637 O O . LEU A 1 79 ? 1.007 -9.500 0.562 1.00 82.19 79 LEU A O 1
ATOM 641 N N . LEU A 1 80 ? 0.800 -8.884 2.704 1.00 80.94 80 LEU A N 1
ATOM 642 C CA . LEU A 1 80 ? 2.110 -8.222 2.764 1.00 80.94 80 LEU A CA 1
ATOM 643 C C . LEU A 1 80 ? 3.266 -9.179 2.582 1.00 80.94 80 LEU A C 1
ATOM 645 O O . LEU A 1 80 ? 4.161 -8.896 1.791 1.00 80.94 80 LEU A O 1
ATOM 649 N N . VAL A 1 81 ? 3.262 -10.289 3.320 1.00 85.75 81 VAL A N 1
ATOM 650 C CA . VAL A 1 81 ? 4.312 -11.306 3.231 1.00 85.75 81 VAL A CA 1
ATOM 651 C C . VAL A 1 81 ? 4.419 -11.800 1.791 1.00 85.75 81 VAL A C 1
ATOM 653 O O . VAL A 1 81 ? 5.518 -11.860 1.238 1.00 85.75 81 VAL A O 1
ATOM 656 N N . TRP A 1 82 ? 3.278 -12.060 1.150 1.00 84.38 82 TRP A N 1
ATOM 657 C CA . TRP A 1 82 ? 3.222 -12.409 -0.263 1.00 84.38 82 TRP A CA 1
ATOM 658 C C . TRP A 1 82 ? 3.828 -11.323 -1.164 1.00 84.38 82 TRP A C 1
ATOM 660 O O . TRP A 1 82 ? 4.678 -11.621 -2.006 1.00 84.38 82 TRP A O 1
ATOM 670 N N . PHE A 1 83 ? 3.440 -10.055 -0.984 1.00 80.38 83 PHE A N 1
ATOM 671 C CA . PHE A 1 83 ? 3.980 -8.945 -1.772 1.00 80.38 83 PHE A CA 1
ATOM 672 C C . PHE A 1 83 ? 5.485 -8.753 -1.570 1.00 80.38 83 PHE A C 1
ATOM 674 O O . PHE A 1 83 ? 6.191 -8.562 -2.557 1.00 80.38 83 PHE A O 1
ATOM 681 N N . PHE A 1 84 ? 5.995 -8.847 -0.340 1.00 80.00 84 PHE A N 1
ATOM 682 C CA . PHE A 1 84 ? 7.429 -8.751 -0.066 1.00 80.00 84 PHE A CA 1
ATOM 683 C C . PHE A 1 84 ? 8.213 -9.860 -0.759 1.00 80.00 84 PHE A C 1
ATOM 685 O O . PHE A 1 84 ? 9.222 -9.576 -1.408 1.00 80.00 84 PHE A O 1
ATOM 692 N N . TRP A 1 85 ? 7.721 -11.100 -0.698 1.00 85.31 85 TRP A N 1
ATOM 693 C CA . TRP A 1 85 ? 8.331 -12.207 -1.429 1.00 85.31 85 TRP A CA 1
ATOM 694 C C . TRP A 1 85 ? 8.310 -11.979 -2.935 1.00 85.31 85 TRP A C 1
ATOM 696 O O . TRP A 1 85 ? 9.331 -12.159 -3.599 1.00 85.31 85 TRP A O 1
ATOM 706 N N . LYS A 1 86 ? 7.184 -11.514 -3.481 1.00 80.44 86 LYS A N 1
ATOM 707 C CA . LYS A 1 86 ? 7.074 -11.183 -4.903 1.00 80.44 86 LYS A CA 1
ATOM 708 C C . LYS A 1 86 ? 8.074 -10.096 -5.309 1.00 80.44 86 LYS A C 1
ATOM 710 O O . LYS A 1 86 ? 8.767 -10.266 -6.308 1.00 80.44 86 LYS A O 1
ATOM 715 N N . THR A 1 87 ? 8.197 -9.018 -4.531 1.00 79.62 87 THR A N 1
ATOM 716 C CA . THR A 1 87 ? 9.180 -7.954 -4.785 1.00 79.62 87 THR A CA 1
ATOM 717 C C . THR A 1 87 ? 10.604 -8.499 -4.756 1.00 79.62 87 THR A C 1
ATOM 719 O O . THR A 1 87 ? 11.391 -8.187 -5.647 1.00 79.62 87 THR A O 1
ATOM 722 N N . LEU A 1 88 ? 10.943 -9.332 -3.769 1.00 83.94 88 LEU A N 1
ATOM 723 C CA . LEU A 1 88 ? 12.271 -9.933 -3.669 1.00 83.94 88 LEU A CA 1
ATOM 724 C C . LEU A 1 88 ? 12.580 -10.824 -4.880 1.00 83.94 88 LEU A C 1
ATOM 726 O O . LEU A 1 88 ? 13.666 -10.732 -5.448 1.00 83.94 88 LEU A O 1
ATOM 730 N N . LEU A 1 89 ? 11.623 -11.640 -5.325 1.00 86.06 89 LEU A N 1
ATOM 731 C CA . LEU A 1 89 ? 11.784 -12.474 -6.517 1.00 86.06 89 LEU A CA 1
ATOM 732 C C . LEU A 1 89 ? 11.995 -11.636 -7.783 1.00 86.06 89 LEU A C 1
ATOM 734 O O . LEU A 1 89 ? 12.882 -11.951 -8.577 1.00 86.06 89 LEU A O 1
ATOM 738 N N . GLU A 1 90 ? 11.228 -10.561 -7.966 1.00 80.44 90 GLU A N 1
ATOM 739 C CA . GLU A 1 90 ? 11.406 -9.645 -9.100 1.00 80.44 90 GLU A CA 1
ATOM 740 C C . GLU A 1 90 ? 12.754 -8.914 -9.041 1.00 80.44 90 GLU A C 1
ATOM 742 O O . GLU A 1 90 ? 13.444 -8.809 -10.056 1.00 80.44 90 GLU A O 1
ATOM 747 N N . LEU A 1 91 ? 13.199 -8.491 -7.854 1.00 81.19 91 LEU A N 1
ATOM 748 C CA . LEU A 1 91 ? 14.529 -7.910 -7.665 1.00 81.19 91 LEU A CA 1
ATOM 749 C C . LEU A 1 91 ? 15.630 -8.901 -8.060 1.00 81.19 91 LEU A C 1
ATOM 751 O O . LEU A 1 91 ? 16.525 -8.552 -8.829 1.00 81.19 91 LEU A O 1
ATOM 755 N N . LEU A 1 92 ? 15.550 -10.145 -7.580 1.00 83.75 92 LEU A N 1
ATOM 756 C CA . LEU A 1 92 ? 16.511 -11.197 -7.915 1.00 83.75 92 LEU A CA 1
ATOM 757 C C . LEU A 1 92 ? 16.518 -11.505 -9.418 1.00 83.75 92 LEU A C 1
ATOM 759 O O . LEU A 1 92 ? 17.585 -11.750 -9.982 1.00 83.75 92 LEU A O 1
ATOM 763 N N . ARG A 1 93 ? 15.357 -11.464 -10.086 1.00 79.75 93 ARG A N 1
ATOM 764 C CA . ARG A 1 93 ? 15.261 -11.603 -11.549 1.00 79.75 93 ARG A CA 1
ATOM 765 C C . ARG A 1 93 ? 15.982 -10.470 -12.268 1.00 79.75 93 ARG A C 1
ATOM 767 O O . ARG A 1 93 ? 16.818 -10.745 -13.123 1.00 79.75 93 ARG A O 1
ATOM 774 N N . VAL A 1 94 ? 15.715 -9.218 -11.896 1.00 74.94 94 VAL A N 1
ATOM 775 C CA . VAL A 1 94 ? 16.360 -8.039 -12.502 1.00 74.94 94 VAL A CA 1
ATOM 776 C C . VAL A 1 94 ? 17.873 -8.056 -12.269 1.00 74.94 94 VAL A C 1
ATOM 778 O O . VAL A 1 94 ? 18.645 -7.792 -13.188 1.00 74.94 94 VAL A O 1
ATOM 781 N N . GLN A 1 95 ? 18.318 -8.421 -11.065 1.00 75.88 95 GLN A N 1
ATOM 782 C CA . GLN A 1 95 ? 19.744 -8.518 -10.744 1.00 75.88 95 GLN A CA 1
ATOM 783 C C . GLN A 1 95 ? 20.449 -9.619 -11.545 1.00 75.88 95 GLN A C 1
ATOM 785 O O . GLN A 1 95 ? 21.560 -9.399 -12.028 1.00 75.88 95 GLN A O 1
ATOM 790 N N . LYS A 1 96 ? 19.808 -10.781 -11.731 1.00 70.44 96 LYS A N 1
ATOM 791 C CA . LYS A 1 96 ? 20.335 -11.867 -12.575 1.00 70.44 96 LYS A CA 1
ATOM 792 C C . LYS A 1 96 ? 20.319 -11.523 -14.064 1.00 70.44 96 LYS A C 1
ATOM 794 O O . LYS A 1 96 ? 21.200 -11.973 -14.783 1.00 70.44 96 LYS A O 1
ATOM 799 N N . ALA A 1 97 ? 19.364 -10.712 -14.514 1.00 59.03 97 ALA A N 1
ATOM 800 C CA . ALA A 1 97 ? 19.266 -10.255 -15.897 1.00 59.03 97 ALA A CA 1
ATOM 801 C C . ALA A 1 97 ? 20.267 -9.138 -16.254 1.00 59.03 97 ALA A C 1
ATOM 803 O O . ALA A 1 97 ? 20.301 -8.717 -17.406 1.00 59.03 97 ALA A O 1
ATOM 804 N N . SER A 1 98 ? 21.067 -8.637 -15.298 1.00 57.44 98 SER A N 1
ATOM 805 C CA . SER A 1 98 ? 21.991 -7.520 -15.525 1.00 57.44 98 SER A CA 1
ATOM 806 C C . SER A 1 98 ? 23.098 -7.879 -16.537 1.00 57.44 98 SER A C 1
ATOM 808 O O . SER A 1 98 ? 24.037 -8.604 -16.190 1.00 57.44 98 SER A O 1
ATOM 810 N N . PRO A 1 99 ? 23.080 -7.303 -17.759 1.00 54.81 99 PRO A N 1
ATOM 811 C CA . PRO A 1 99 ? 24.032 -7.623 -18.825 1.00 54.81 99 PRO A CA 1
ATOM 812 C C . PRO A 1 99 ? 25.448 -7.121 -18.538 1.00 54.81 99 PRO A C 1
ATOM 814 O O . PRO A 1 99 ? 26.386 -7.481 -19.241 1.00 54.81 99 PRO A O 1
ATOM 817 N N . ARG A 1 100 ? 25.641 -6.273 -17.514 1.00 56.84 100 ARG A N 1
ATOM 818 C CA . ARG A 1 100 ? 26.947 -5.668 -17.214 1.00 56.84 100 ARG A CA 1
ATOM 819 C C . ARG A 1 100 ? 28.006 -6.711 -16.870 1.00 56.84 100 ARG A C 1
ATOM 821 O O . ARG A 1 100 ? 29.143 -6.544 -17.294 1.00 56.84 100 ARG A O 1
ATOM 828 N N . ARG A 1 101 ? 27.661 -7.789 -16.155 1.00 56.09 101 ARG A N 1
ATOM 829 C CA . ARG A 1 101 ? 28.634 -8.849 -15.817 1.00 56.09 101 ARG A CA 1
ATOM 830 C C . ARG A 1 101 ? 29.034 -9.683 -17.032 1.00 56.09 101 ARG A C 1
ATOM 832 O O . ARG A 1 101 ? 30.209 -10.023 -17.153 1.00 56.09 101 ARG A O 1
ATOM 839 N N . ASP A 1 102 ? 28.100 -9.954 -17.937 1.00 58.62 102 ASP A N 1
ATOM 840 C CA . ASP A 1 102 ? 28.374 -10.745 -19.139 1.00 58.62 102 ASP A CA 1
ATOM 841 C C . ASP A 1 102 ? 29.040 -9.914 -20.238 1.00 58.62 102 ASP A C 1
ATOM 843 O O . ASP A 1 102 ? 29.968 -10.396 -20.881 1.00 58.62 102 ASP A O 1
ATOM 847 N N . ALA A 1 103 ? 28.678 -8.637 -20.382 1.00 61.59 103 ALA A N 1
ATOM 848 C CA . ALA A 1 103 ? 29.344 -7.699 -21.282 1.00 61.59 103 ALA A CA 1
ATOM 849 C C . ALA A 1 103 ? 30.786 -7.400 -20.838 1.00 61.59 103 ALA A C 1
ATOM 851 O O . ALA A 1 103 ? 31.689 -7.415 -21.672 1.00 61.59 103 ALA A O 1
ATOM 852 N N . LEU A 1 104 ? 31.036 -7.210 -19.533 1.00 62.94 104 LEU A N 1
ATOM 853 C CA . LEU A 1 104 ? 32.398 -7.069 -18.998 1.00 62.94 104 LEU A CA 1
ATOM 854 C C . LEU A 1 104 ? 33.208 -8.357 -19.184 1.00 62.94 104 LEU A C 1
ATOM 856 O O . LEU A 1 104 ? 34.331 -8.300 -19.678 1.00 62.94 104 LEU A O 1
ATOM 860 N N . LYS A 1 105 ? 32.643 -9.534 -18.877 1.00 64.19 105 LYS A N 1
ATOM 861 C CA . LYS A 1 105 ? 33.313 -10.822 -19.141 1.00 64.19 105 LYS A CA 1
ATOM 862 C C . LYS A 1 105 ? 33.606 -11.039 -20.628 1.00 64.19 105 LYS A C 1
ATOM 864 O O . LYS A 1 105 ? 34.680 -11.534 -20.962 1.00 64.19 105 LYS A O 1
ATOM 869 N N . ALA A 1 106 ? 32.685 -10.681 -21.521 1.00 66.25 106 ALA A N 1
ATOM 870 C CA . ALA A 1 106 ? 32.877 -10.784 -22.966 1.00 66.25 106 ALA A CA 1
ATOM 871 C C . ALA A 1 106 ? 33.943 -9.802 -23.481 1.00 66.25 106 ALA A C 1
ATOM 873 O O . ALA A 1 106 ? 34.750 -10.173 -24.334 1.00 66.25 106 ALA A O 1
ATOM 874 N N . PHE A 1 107 ? 33.988 -8.583 -22.935 1.00 70.06 107 PHE A N 1
ATOM 875 C CA . PHE A 1 107 ? 35.012 -7.584 -23.241 1.00 70.06 107 PHE A CA 1
ATOM 876 C C . PHE A 1 107 ? 36.410 -8.062 -22.817 1.00 70.06 107 PHE A C 1
ATOM 878 O O . PHE A 1 107 ? 37.313 -8.123 -23.654 1.00 70.06 107 PHE A O 1
ATOM 885 N N . PHE A 1 108 ? 36.569 -8.517 -21.568 1.00 72.25 108 PHE A N 1
ATOM 886 C CA . PHE A 1 108 ? 37.844 -9.049 -21.072 1.00 72.25 108 PHE A CA 1
ATOM 887 C C . PHE A 1 108 ? 38.288 -10.318 -21.816 1.00 72.25 108 PHE A C 1
ATOM 889 O O . PHE A 1 108 ? 39.461 -10.438 -22.161 1.00 72.25 108 PHE A O 1
ATOM 896 N N . ARG A 1 109 ? 37.370 -11.233 -22.172 1.00 69.00 109 ARG A N 1
ATOM 897 C CA . ARG A 1 109 ? 37.703 -12.412 -23.001 1.00 69.00 109 ARG A CA 1
ATOM 898 C C . ARG A 1 109 ? 38.212 -12.054 -24.399 1.00 69.00 109 ARG A C 1
ATOM 900 O O . ARG A 1 109 ? 39.031 -12.791 -24.937 1.00 69.00 109 ARG A O 1
ATOM 907 N N . ARG A 1 110 ? 37.725 -10.967 -25.011 1.00 68.81 110 ARG A N 1
ATOM 908 C CA . ARG A 1 110 ? 38.212 -10.518 -26.330 1.00 68.81 110 ARG A CA 1
ATOM 909 C C . ARG A 1 110 ? 39.593 -9.872 -26.266 1.00 68.81 110 ARG A C 1
ATOM 911 O O . ARG A 1 110 ? 40.321 -9.976 -27.244 1.00 68.81 110 ARG A O 1
ATOM 918 N N . HIS A 1 111 ? 39.938 -9.211 -25.161 1.00 62.91 111 HIS A N 1
ATOM 919 C CA . HIS A 1 111 ? 41.252 -8.580 -24.993 1.00 62.91 111 HIS A CA 1
ATOM 920 C C . HIS A 1 111 ? 42.325 -9.551 -24.482 1.00 62.91 111 HIS A C 1
ATOM 922 O O . HIS A 1 111 ? 43.451 -9.476 -24.941 1.00 62.91 111 HIS A O 1
ATOM 928 N N . SER A 1 112 ? 41.969 -10.535 -23.652 1.00 60.53 112 SER A N 1
ATOM 929 C CA . SER A 1 112 ? 42.904 -11.573 -23.177 1.00 60.53 112 SER A CA 1
ATOM 930 C C . SER A 1 112 ? 43.305 -12.607 -24.244 1.00 60.53 112 SER A C 1
ATOM 932 O O . SER A 1 112 ? 44.219 -13.383 -24.009 1.00 60.53 112 SER A O 1
ATOM 934 N N . ARG A 1 113 ? 42.624 -12.662 -25.399 1.00 58.09 113 ARG A N 1
ATOM 935 C CA . ARG A 1 113 ? 42.960 -13.560 -26.527 1.00 58.09 113 ARG A CA 1
ATOM 936 C C . ARG A 1 113 ? 43.889 -12.927 -27.571 1.00 58.09 113 ARG A C 1
ATOM 938 O O . ARG A 1 113 ? 44.153 -13.560 -28.588 1.00 58.09 113 ARG A O 1
ATOM 945 N N . LYS A 1 114 ? 44.267 -11.660 -27.380 1.00 55.66 114 LYS A N 1
ATOM 946 C CA . LYS A 1 114 ? 45.116 -10.892 -28.304 1.00 55.66 114 LYS A CA 1
ATOM 947 C C . LYS A 1 114 ? 46.561 -10.723 -27.812 1.00 55.66 114 LYS A C 1
ATOM 949 O O . LYS A 1 114 ? 47.330 -10.062 -28.502 1.00 55.66 114 LYS A O 1
ATOM 954 N N . GLU A 1 115 ? 46.901 -11.318 -26.674 1.00 49.34 115 GLU A N 1
ATOM 955 C CA . GLU A 1 115 ? 48.272 -11.525 -26.186 1.00 49.34 115 GLU A CA 1
ATOM 956 C C . GLU A 1 115 ? 48.619 -13.010 -26.321 1.00 49.34 115 GLU A C 1
ATOM 958 O O . GLU A 1 115 ? 49.781 -13.304 -26.673 1.00 49.34 115 GLU A O 1
#

pLDDT: mean 83.12, std 11.15, range [49.34, 97.06]

Radius of gyration: 22.01 Å; chains: 1; bounding box: 63×26×55 Å

Foldseek 3Di:
DDPVVLVVLLVVLVVVLVVLVVCLVCLVPPPPLVVDLVSVLVSLVSVLVNLVSVLVNVDSVVDPPPPCNVVSVVVSVVSVVVSVVSSVVVVVVVVVVDCVVVVVVVVVVVVVVVD

Secondary structure (DSSP, 8-state):
--HHHHHHHHHHHHHHHHHHHHHHHHHHHHS-TTT-HHHHHHHHHHHHHHHHHHHHHHHHHT-TT-TTHHHHHHHHHHHHHHHHHHHHHHHHHHHHT-THHHHHHHHHHHHTT--